Protein AF-A0A1A8P576-F1 (afdb_monomer_lite)

Structure (mmCIF, N/CA/C/O backbone):
data_AF-A0A1A8P576-F1
#
_entry.id   AF-A0A1A8P576-F1
#
loop_
_atom_site.group_PDB
_atom_site.id
_atom_site.type_symbol
_atom_site.label_atom_id
_atom_site.label_alt_id
_atom_site.label_comp_id
_atom_site.label_asym_id
_atom_site.label_entity_id
_atom_site.label_seq_id
_atom_site.pdbx_PDB_ins_code
_atom_site.Cartn_x
_atom_site.Cartn_y
_atom_site.Cartn_z
_atom_site.occupancy
_atom_site.B_iso_or_equiv
_atom_site.auth_seq_id
_atom_site.auth_comp_id
_atom_site.auth_asym_id
_atom_site.auth_atom_id
_atom_site.pdbx_PDB_model_num
ATOM 1 N N . MET A 1 1 ? 32.932 -10.258 6.116 1.00 61.38 1 MET A N 1
ATOM 2 C CA . MET A 1 1 ? 32.428 -10.571 4.760 1.00 61.38 1 MET A CA 1
ATOM 3 C C . MET A 1 1 ? 33.224 -11.745 4.218 1.00 61.38 1 MET A C 1
ATOM 5 O O . MET A 1 1 ? 34.442 -11.717 4.336 1.00 61.38 1 MET A O 1
ATOM 9 N N . HIS A 1 2 ? 32.558 -12.792 3.724 1.00 67.00 2 HIS A N 1
ATOM 10 C CA . HIS A 1 2 ? 33.235 -14.005 3.256 1.00 67.00 2 HIS A CA 1
ATOM 11 C C . HIS A 1 2 ? 33.987 -13.726 1.934 1.00 67.00 2 HIS A C 1
ATOM 13 O O . HIS A 1 2 ? 33.388 -13.121 1.044 1.00 67.00 2 HIS A O 1
ATOM 19 N N . PRO A 1 3 ? 35.251 -14.163 1.760 1.00 72.06 3 PRO A N 1
ATOM 20 C CA . PRO A 1 3 ? 36.073 -13.833 0.583 1.00 72.06 3 PRO A CA 1
ATOM 21 C C . PRO A 1 3 ? 35.504 -14.296 -0.768 1.00 72.06 3 PRO A C 1
ATOM 23 O O . PRO A 1 3 ? 35.908 -13.792 -1.809 1.00 72.06 3 PRO A O 1
ATOM 26 N N . SER A 1 4 ? 34.574 -15.255 -0.762 1.00 75.06 4 SER A N 1
ATOM 27 C CA . SER A 1 4 ? 33.942 -15.811 -1.968 1.00 75.06 4 SER A CA 1
ATOM 28 C C . SER A 1 4 ? 32.557 -15.236 -2.286 1.00 75.06 4 SER A C 1
ATOM 30 O O . SER A 1 4 ? 31.890 -15.733 -3.193 1.00 75.06 4 SER A O 1
ATOM 32 N N . PHE A 1 5 ? 32.083 -14.226 -1.547 1.00 74.56 5 PHE A N 1
ATOM 33 C CA . PHE A 1 5 ? 30.793 -13.609 -1.844 1.00 74.56 5 PHE A CA 1
ATOM 34 C C . PHE A 1 5 ? 30.911 -12.727 -3.095 1.00 74.56 5 PHE A C 1
ATOM 36 O O . PHE A 1 5 ? 31.474 -11.633 -3.064 1.00 74.56 5 PHE A O 1
ATOM 43 N N . GLY A 1 6 ? 30.420 -13.225 -4.231 1.00 75.75 6 GLY A N 1
ATOM 44 C CA . GLY A 1 6 ? 30.481 -12.507 -5.501 1.00 75.75 6 GLY A CA 1
ATOM 45 C C . GLY A 1 6 ? 29.440 -11.392 -5.575 1.00 75.75 6 GLY A C 1
ATOM 46 O O . GLY A 1 6 ? 28.257 -11.672 -5.670 1.00 75.75 6 GLY A O 1
ATOM 47 N N . PHE A 1 7 ? 29.860 -10.129 -5.628 1.00 82.19 7 PHE A N 1
ATOM 48 C CA . PHE A 1 7 ? 28.953 -8.968 -5.701 1.00 82.19 7 PHE A CA 1
ATOM 49 C C . PHE A 1 7 ? 28.285 -8.741 -7.066 1.00 82.19 7 PHE A C 1
ATOM 51 O O . PHE A 1 7 ? 27.434 -7.866 -7.202 1.00 82.19 7 PHE A O 1
ATOM 58 N N . ARG A 1 8 ? 28.665 -9.498 -8.104 1.00 81.62 8 ARG A N 1
ATOM 59 C CA . ARG A 1 8 ? 28.162 -9.278 -9.471 1.00 81.62 8 ARG A CA 1
ATOM 60 C C . ARG A 1 8 ? 26.647 -9.430 -9.593 1.00 81.62 8 ARG A C 1
ATOM 62 O O . ARG A 1 8 ? 26.045 -8.664 -10.336 1.00 81.62 8 ARG A O 1
ATOM 69 N N . TRP A 1 9 ? 26.057 -10.405 -8.906 1.00 80.25 9 TRP A N 1
ATOM 70 C CA . TRP A 1 9 ? 24.607 -10.602 -8.937 1.00 80.25 9 TRP A CA 1
ATOM 71 C C . TRP A 1 9 ? 23.893 -9.481 -8.174 1.00 80.25 9 TRP A C 1
ATOM 73 O O . TRP A 1 9 ? 23.000 -8.864 -8.735 1.00 80.25 9 TRP A O 1
ATOM 83 N N . VAL A 1 10 ? 24.403 -9.095 -6.997 1.00 82.19 10 VAL A N 1
ATOM 84 C CA . VAL A 1 10 ? 23.874 -7.969 -6.204 1.00 82.19 10 VAL A CA 1
ATOM 85 C C . VAL A 1 10 ? 23.837 -6.678 -7.019 1.00 82.19 10 VAL A C 1
ATOM 87 O O . VAL A 1 10 ? 22.827 -5.991 -7.045 1.00 82.19 10 VAL A O 1
ATOM 90 N N . LEU A 1 11 ? 24.924 -6.349 -7.725 1.00 82.50 11 LEU A N 1
ATOM 91 C CA . LEU A 1 11 ? 24.983 -5.145 -8.561 1.00 82.50 11 LEU A CA 1
ATOM 92 C C . LEU A 1 11 ? 24.004 -5.191 -9.739 1.00 82.50 11 LEU A C 1
ATOM 94 O O . LEU A 1 11 ? 23.505 -4.148 -10.161 1.00 82.50 11 LEU A 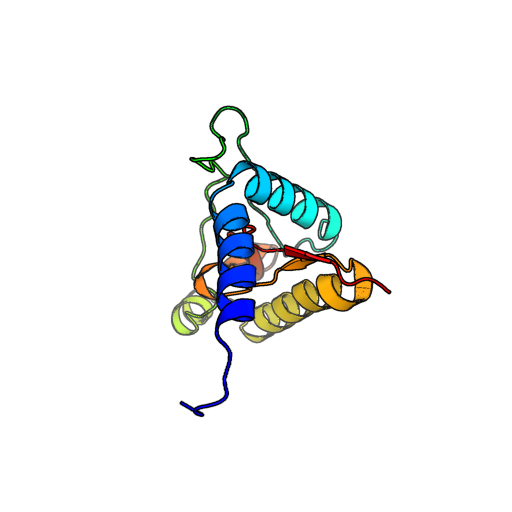O 1
ATOM 98 N N . LYS A 1 12 ? 23.765 -6.381 -10.299 1.00 82.31 12 LYS A N 1
ATOM 99 C CA . LYS A 1 12 ? 22.824 -6.563 -11.404 1.00 82.31 12 LYS A CA 1
ATOM 100 C C . LYS A 1 12 ? 21.387 -6.361 -10.924 1.00 82.31 12 LYS A C 1
ATOM 102 O O . LYS A 1 12 ? 20.659 -5.615 -11.574 1.00 82.31 12 LYS A O 1
ATOM 107 N N . ASP A 1 13 ? 21.031 -6.965 -9.796 1.00 80.31 13 ASP A N 1
ATOM 108 C CA . ASP A 1 13 ? 19.693 -6.860 -9.210 1.00 80.31 13 ASP A CA 1
ATOM 109 C C . ASP A 1 13 ? 19.422 -5.424 -8.760 1.00 80.31 13 ASP A C 1
ATOM 111 O O . ASP A 1 13 ? 18.452 -4.814 -9.194 1.00 80.31 13 ASP A O 1
ATOM 115 N N . LEU A 1 14 ? 20.366 -4.817 -8.035 1.00 82.25 14 LEU A N 1
ATOM 116 C CA . LEU A 1 14 ? 20.253 -3.445 -7.537 1.00 82.25 14 LEU A CA 1
ATOM 117 C C . LEU A 1 14 ? 20.088 -2.425 -8.673 1.00 82.25 14 LEU A C 1
ATOM 119 O O . LEU A 1 14 ? 19.327 -1.472 -8.544 1.00 82.25 14 LEU A O 1
ATOM 123 N N . LYS A 1 15 ? 20.743 -2.637 -9.823 1.00 83.56 15 LYS A N 1
ATOM 124 C CA . LYS A 1 15 ? 20.535 -1.795 -11.012 1.00 83.56 15 LYS A CA 1
ATOM 125 C C . LYS A 1 15 ? 19.113 -1.923 -11.575 1.00 83.56 15 LYS A C 1
ATOM 127 O O . LYS A 1 15 ? 18.580 -0.928 -12.059 1.00 83.56 15 LYS A O 1
ATOM 132 N N . GLY A 1 16 ? 18.537 -3.125 -11.559 1.00 80.00 16 GLY A N 1
ATOM 133 C CA . GLY A 1 16 ? 17.164 -3.373 -12.004 1.00 80.00 16 GLY A CA 1
ATOM 134 C C . GLY A 1 16 ? 16.145 -2.712 -11.081 1.00 80.00 16 GLY A C 1
ATOM 135 O O . GLY A 1 16 ? 15.337 -1.914 -11.549 1.00 80.00 16 GLY A O 1
ATOM 136 N N . THR A 1 17 ? 16.263 -2.966 -9.777 1.00 79.94 17 THR A N 1
ATOM 137 C CA . THR A 1 17 ? 15.401 -2.396 -8.731 1.00 79.94 17 THR A CA 1
ATOM 138 C C . THR A 1 17 ? 15.437 -0.868 -8.745 1.00 79.94 17 THR A C 1
ATOM 140 O O . THR A 1 17 ? 14.393 -0.234 -8.841 1.00 79.94 17 THR A O 1
ATOM 143 N N . LEU A 1 18 ? 16.629 -0.257 -8.785 1.00 81.44 18 LEU A N 1
ATOM 144 C CA . LEU A 1 18 ? 16.756 1.205 -8.859 1.00 81.44 18 LEU A CA 1
ATOM 145 C C . LEU A 1 18 ? 16.106 1.795 -10.114 1.00 81.44 18 LEU A C 1
ATOM 147 O O . LEU A 1 18 ? 15.571 2.897 -10.071 1.00 81.44 18 LEU A O 1
ATOM 151 N N . ALA A 1 19 ? 16.180 1.105 -11.254 1.00 81.50 19 ALA A N 1
ATOM 152 C CA . ALA A 1 19 ? 15.550 1.598 -12.474 1.00 81.50 19 ALA A CA 1
ATOM 153 C C . ALA A 1 19 ? 14.016 1.587 -12.370 1.00 81.50 19 ALA A C 1
ATOM 155 O O . ALA A 1 19 ? 13.381 2.470 -12.940 1.00 81.50 19 ALA A O 1
ATOM 156 N N . GLN A 1 20 ? 13.443 0.618 -11.648 1.00 79.94 20 GLN A N 1
ATOM 157 C CA . GLN A 1 20 ? 12.006 0.554 -11.373 1.00 79.94 20 GLN A CA 1
ATOM 158 C C . GLN A 1 20 ? 11.573 1.618 -10.359 1.00 79.94 20 GLN A C 1
ATOM 160 O O . GLN A 1 20 ? 10.591 2.309 -10.611 1.00 79.94 20 GLN A O 1
ATOM 165 N N . GLU A 1 21 ? 12.331 1.819 -9.277 1.00 79.31 21 GLU A N 1
ATOM 166 C CA . GLU A 1 21 ? 12.045 2.859 -8.273 1.00 79.31 21 GLU A CA 1
ATOM 167 C C . GLU A 1 21 ? 12.133 4.288 -8.833 1.00 79.31 21 GLU A C 1
ATOM 169 O O . GLU A 1 21 ? 11.473 5.197 -8.341 1.00 79.31 21 GLU A O 1
ATOM 174 N N . LEU A 1 22 ? 12.946 4.510 -9.871 1.00 86.19 22 LEU A N 1
ATOM 175 C CA . LEU A 1 22 ? 13.088 5.816 -10.525 1.00 86.19 22 LEU A CA 1
ATOM 176 C C . LEU A 1 22 ? 12.048 6.072 -11.628 1.00 86.19 22 LEU A C 1
ATOM 178 O O . LEU A 1 22 ? 12.113 7.122 -12.273 1.00 86.19 22 LEU A O 1
ATOM 182 N N . ASP A 1 23 ? 11.135 5.132 -11.884 1.00 93.69 23 ASP A N 1
ATOM 183 C CA . ASP A 1 23 ? 10.041 5.290 -12.840 1.00 93.69 23 ASP A CA 1
ATOM 184 C C . ASP A 1 23 ? 8.699 5.401 -12.103 1.00 93.69 23 ASP A C 1
ATOM 186 O O . ASP A 1 23 ? 7.975 4.426 -11.908 1.00 93.69 23 ASP A O 1
ATOM 190 N N . PHE A 1 24 ? 8.330 6.622 -11.716 1.00 96.19 24 PHE A N 1
ATOM 191 C CA . PHE A 1 24 ? 7.083 6.861 -10.984 1.00 96.19 24 PHE A CA 1
ATOM 192 C C . PHE A 1 24 ? 5.804 6.633 -11.805 1.00 96.19 24 PHE A C 1
ATOM 194 O O . PHE A 1 24 ? 4.724 6.500 -11.230 1.00 96.19 24 PHE A O 1
ATOM 201 N N . GLU A 1 25 ? 5.888 6.523 -13.135 1.00 96.44 25 GLU A N 1
ATOM 202 C CA . GLU A 1 25 ? 4.747 6.053 -13.934 1.00 96.44 25 GLU A CA 1
ATOM 203 C C . GLU A 1 25 ? 4.512 4.554 -13.725 1.00 96.44 25 GLU A C 1
ATOM 205 O O . GLU A 1 25 ? 3.368 4.100 -13.776 1.00 96.44 25 GLU A O 1
ATOM 210 N N . ASN A 1 26 ? 5.577 3.781 -13.485 1.00 95.12 26 ASN A N 1
ATOM 211 C CA . ASN A 1 26 ? 5.470 2.371 -13.124 1.00 95.12 26 ASN A CA 1
ATOM 212 C C . ASN A 1 26 ? 4.841 2.215 -11.735 1.00 95.12 26 ASN A C 1
ATOM 214 O O . ASN A 1 26 ? 3.881 1.464 -11.587 1.00 95.12 26 ASN A O 1
ATOM 218 N N . GLU A 1 27 ? 5.313 2.985 -10.752 1.00 95.62 27 GLU A N 1
ATOM 219 C CA . GLU A 1 27 ? 4.719 3.016 -9.410 1.00 95.62 27 GLU A CA 1
ATOM 220 C C . GLU A 1 27 ? 3.226 3.384 -9.443 1.00 95.62 27 GLU A C 1
ATOM 222 O O . GLU A 1 27 ? 2.402 2.703 -8.835 1.00 95.62 27 GLU A O 1
ATOM 227 N N . ALA A 1 28 ? 2.848 4.402 -10.220 1.00 97.25 28 ALA A N 1
ATOM 228 C CA . ALA A 1 28 ? 1.450 4.780 -10.408 1.00 97.25 28 ALA A CA 1
ATOM 229 C 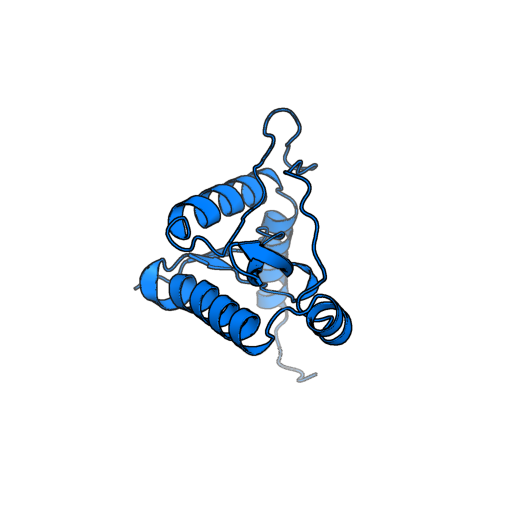C . ALA A 1 28 ? 0.585 3.654 -11.007 1.00 97.25 28 ALA A C 1
ATOM 231 O O . ALA A 1 28 ? -0.550 3.445 -10.586 1.00 97.25 28 ALA A O 1
ATOM 232 N N . ARG A 1 29 ? 1.102 2.896 -11.983 1.00 97.25 29 ARG A N 1
ATOM 233 C CA . ARG A 1 29 ? 0.375 1.739 -12.542 1.00 97.25 29 ARG A CA 1
ATOM 234 C C . ARG A 1 29 ? 0.252 0.608 -11.526 1.00 97.25 29 ARG A C 1
ATOM 236 O O . ARG A 1 29 ? -0.788 -0.047 -11.467 1.00 97.25 29 ARG A O 1
ATOM 243 N N . ASN A 1 30 ? 1.297 0.378 -10.733 1.00 96.31 30 ASN A N 1
ATOM 244 C CA . ASN A 1 30 ? 1.279 -0.620 -9.669 1.00 96.31 30 ASN A CA 1
ATOM 245 C C . ASN A 1 30 ? 0.245 -0.272 -8.595 1.00 96.31 30 ASN A C 1
ATOM 247 O O . ASN A 1 30 ? -0.463 -1.167 -8.130 1.00 96.31 30 ASN A O 1
ATOM 251 N N . SER A 1 31 ? 0.124 1.007 -8.224 1.00 96.56 31 SER A N 1
ATOM 252 C CA . SER A 1 31 ? -0.860 1.452 -7.237 1.00 96.56 31 SER A CA 1
ATOM 253 C C . SER A 1 31 ? -2.289 1.251 -7.736 1.00 96.56 31 SER A C 1
ATOM 255 O O . SER A 1 31 ? -3.084 0.615 -7.047 1.00 96.56 31 SER A O 1
ATOM 257 N N . GLU A 1 32 ? -2.606 1.668 -8.964 1.00 97.69 32 GLU A N 1
ATOM 258 C CA . GLU A 1 32 ? -3.933 1.455 -9.554 1.00 97.69 32 GLU A CA 1
ATOM 259 C C . GLU A 1 32 ? -4.281 -0.032 -9.685 1.00 97.69 32 GLU A C 1
ATOM 261 O O . GLU A 1 32 ? -5.403 -0.442 -9.382 1.00 97.69 32 GLU A O 1
ATOM 266 N N . ARG A 1 33 ? -3.311 -0.867 -10.074 1.00 96.81 33 ARG A N 1
ATOM 267 C CA . ARG A 1 33 ? -3.506 -2.317 -10.135 1.00 96.81 33 ARG A CA 1
ATOM 268 C C . ARG A 1 33 ? -3.768 -2.915 -8.753 1.00 96.81 33 ARG A C 1
ATOM 270 O O . ARG A 1 33 ? -4.708 -3.689 -8.601 1.00 96.81 33 ARG A O 1
ATOM 277 N N . CYS A 1 34 ? -2.962 -2.555 -7.755 1.00 96.38 34 CYS A N 1
ATOM 278 C CA . CYS A 1 34 ? -3.141 -3.010 -6.377 1.00 96.38 34 CYS A CA 1
ATOM 279 C C . CYS A 1 34 ? -4.519 -2.600 -5.833 1.00 96.38 34 CYS A C 1
ATOM 281 O O . CYS A 1 34 ? -5.216 -3.416 -5.228 1.00 96.38 34 CYS A O 1
ATOM 283 N N . ALA A 1 35 ? -4.948 -1.366 -6.118 1.00 96.81 35 ALA A N 1
ATOM 284 C CA . ALA A 1 35 ? -6.272 -0.869 -5.765 1.00 96.81 35 ALA A CA 1
ATOM 285 C C . ALA A 1 35 ? -7.393 -1.729 -6.371 1.00 96.81 35 ALA A C 1
ATOM 287 O O . ALA A 1 35 ? -8.352 -2.064 -5.679 1.00 96.81 35 ALA A O 1
ATOM 288 N N . GLU A 1 36 ? -7.265 -2.106 -7.646 1.00 97.00 36 GLU A N 1
ATOM 289 C CA . GLU A 1 36 ? -8.258 -2.919 -8.352 1.00 97.00 36 GLU A CA 1
ATOM 290 C C . GLU A 1 36 ? -8.300 -4.367 -7.841 1.00 97.00 36 GLU A C 1
ATOM 292 O O . GLU A 1 36 ? -9.383 -4.901 -7.592 1.00 97.00 36 GLU A O 1
ATOM 297 N N . GLU A 1 37 ? -7.144 -5.001 -7.635 1.00 95.69 37 GLU A N 1
ATOM 298 C CA . GLU A 1 37 ? -7.068 -6.380 -7.133 1.00 95.69 37 GLU A CA 1
ATOM 299 C C . GLU A 1 37 ? -7.607 -6.497 -5.697 1.00 95.69 37 GLU A C 1
ATOM 301 O O . GLU A 1 37 ? -8.330 -7.440 -5.363 1.00 95.69 37 GLU A O 1
ATOM 306 N N . LEU A 1 38 ? -7.335 -5.496 -4.855 1.00 96.31 38 LEU A N 1
ATOM 307 C CA . LEU A 1 38 ? -7.729 -5.485 -3.446 1.00 96.31 38 LEU A CA 1
ATOM 308 C C . LEU A 1 38 ? -9.025 -4.709 -3.170 1.00 96.31 38 LEU A C 1
ATOM 310 O O . LEU A 1 38 ? -9.398 -4.533 -2.009 1.00 96.31 38 LEU A O 1
ATOM 314 N N . LYS A 1 39 ? -9.770 -4.293 -4.204 1.00 96.38 39 LYS A N 1
ATOM 315 C CA . LYS A 1 39 ? -11.000 -3.480 -4.073 1.00 96.38 39 LYS A CA 1
ATOM 316 C C . LYS A 1 39 ? -12.085 -4.091 -3.180 1.00 96.38 39 LYS A C 1
ATOM 318 O O . LYS A 1 39 ? -12.968 -3.393 -2.684 1.00 96.38 39 LYS A O 1
ATOM 323 N N . HIS A 1 40 ? -12.051 -5.411 -3.005 1.00 96.31 40 HIS A N 1
ATOM 324 C CA . HIS A 1 40 ? -12.986 -6.154 -2.166 1.00 96.31 40 HIS A CA 1
ATOM 325 C C . HIS A 1 40 ? -12.689 -5.987 -0.661 1.00 96.31 40 HIS A C 1
ATOM 327 O O . HIS A 1 40 ? -13.560 -6.227 0.178 1.00 96.31 40 HIS A O 1
ATOM 333 N N . PHE A 1 41 ? -11.496 -5.513 -0.292 1.00 96.69 41 PHE A N 1
ATOM 334 C CA . PHE A 1 41 ? -11.170 -5.103 1.069 1.00 96.69 41 PHE A CA 1
ATOM 335 C C . PHE A 1 41 ? -11.571 -3.650 1.320 1.00 96.69 41 PHE A C 1
ATOM 337 O O . PHE A 1 41 ? -10.769 -2.731 1.231 1.00 96.69 41 PHE A O 1
ATOM 344 N N . HIS A 1 42 ? -12.810 -3.443 1.771 1.00 94.75 42 HIS A N 1
ATOM 345 C CA . HIS A 1 42 ? -13.336 -2.114 2.131 1.00 94.75 42 HIS A CA 1
ATOM 346 C C . HIS A 1 42 ? -12.582 -1.388 3.263 1.00 94.75 42 HIS A C 1
ATOM 348 O O . HIS A 1 42 ? -12.897 -0.245 3.568 1.00 94.75 42 HIS A O 1
ATOM 354 N N . PHE A 1 43 ? -11.649 -2.061 3.941 1.00 95.81 43 PHE A N 1
ATOM 355 C CA . PHE A 1 43 ? -10.796 -1.464 4.971 1.00 95.81 43 PHE A CA 1
ATOM 356 C C . PHE A 1 43 ? -9.444 -0.985 4.425 1.00 95.81 43 PHE A C 1
ATOM 358 O O . PHE A 1 43 ? -8.625 -0.519 5.215 1.00 95.81 43 PHE A O 1
ATOM 365 N N . LEU A 1 44 ? -9.179 -1.170 3.131 1.00 96.56 44 LEU A N 1
ATOM 366 C CA . LEU A 1 44 ? -7.927 -0.830 2.475 1.00 96.56 44 LEU A CA 1
ATOM 367 C C . LEU A 1 44 ? -8.159 0.312 1.488 1.00 96.56 44 LEU A C 1
ATOM 369 O O . LEU A 1 44 ? -9.101 0.286 0.698 1.00 96.56 44 LEU A O 1
ATOM 373 N N . VAL A 1 45 ? -7.275 1.297 1.525 1.00 96.69 45 VAL A N 1
ATOM 374 C CA . VAL A 1 45 ? -7.265 2.435 0.615 1.00 96.69 45 VAL A CA 1
ATOM 375 C C . VAL A 1 45 ? -5.906 2.491 -0.065 1.00 96.69 45 VAL A C 1
ATOM 377 O O . VAL A 1 45 ? -4.866 2.436 0.590 1.00 96.69 45 VAL A O 1
ATOM 380 N N . VAL A 1 46 ? -5.926 2.633 -1.383 1.00 97.31 46 VAL A N 1
ATOM 381 C CA . VAL A 1 46 ? -4.759 3.010 -2.179 1.00 97.31 46 VAL A CA 1
ATOM 382 C C . VAL A 1 46 ? -5.057 4.400 -2.750 1.00 97.31 46 VAL A C 1
ATOM 384 O O . VAL A 1 46 ? -6.112 4.564 -3.370 1.00 97.31 46 VAL A O 1
ATOM 387 N N . PRO A 1 47 ? -4.208 5.415 -2.504 1.00 97.50 47 PRO A N 1
ATOM 388 C CA . PRO A 1 47 ? -4.435 6.773 -2.977 1.00 97.50 47 PRO A CA 1
ATOM 389 C C . PRO A 1 47 ? -4.648 6.840 -4.488 1.00 97.50 47 PRO A C 1
ATOM 391 O O . PRO A 1 47 ? -3.876 6.276 -5.265 1.00 97.50 47 PRO A O 1
ATOM 394 N N . LYS A 1 48 ? -5.666 7.589 -4.918 1.00 98.00 48 LYS A N 1
ATOM 395 C CA . LYS A 1 48 ? -5.909 7.817 -6.344 1.00 98.00 48 LYS A CA 1
ATOM 396 C C . LYS A 1 48 ? -4.736 8.568 -6.981 1.00 98.00 48 LYS A C 1
ATOM 398 O O . LYS A 1 48 ? -4.340 9.618 -6.480 1.00 98.00 48 LYS A O 1
ATOM 403 N N . VAL A 1 49 ? -4.247 8.090 -8.123 1.00 98.31 49 VAL A N 1
ATOM 404 C CA . VAL A 1 49 ? -3.227 8.784 -8.923 1.00 98.31 49 VAL A CA 1
ATOM 405 C C . VAL A 1 49 ? -3.849 9.931 -9.726 1.00 98.31 49 VAL A C 1
ATOM 407 O O . VAL A 1 49 ? -4.919 9.798 -10.326 1.00 98.31 49 VAL A O 1
ATOM 410 N N . PHE A 1 50 ? -3.153 11.066 -9.776 1.00 98.25 50 PHE A N 1
ATOM 411 C CA . PHE A 1 50 ? -3.464 12.181 -10.664 1.00 98.25 50 PHE A CA 1
ATOM 412 C C . PHE A 1 50 ? -2.489 12.193 -11.848 1.00 98.25 50 PHE A C 1
ATOM 414 O O . PHE A 1 50 ? -1.386 12.741 -11.774 1.00 98.25 50 PHE A O 1
ATOM 421 N N . TRP A 1 51 ? -2.895 11.553 -12.948 1.00 97.88 51 TRP A N 1
ATOM 422 C CA . TRP A 1 51 ? -2.049 11.343 -14.131 1.00 97.88 51 TRP A CA 1
ATOM 423 C C . TRP A 1 51 ? -1.631 12.630 -14.846 1.00 97.88 51 TRP A C 1
ATOM 425 O O . TRP A 1 51 ? -0.534 12.687 -15.389 1.00 97.88 51 TRP A O 1
ATOM 435 N N . GLU A 1 52 ? -2.450 13.684 -14.805 1.00 97.75 52 GLU A N 1
ATOM 436 C CA . GLU A 1 52 ? -2.121 14.980 -15.423 1.00 97.75 52 GLU A CA 1
ATOM 437 C C . GLU A 1 52 ? -0.913 15.668 -14.758 1.00 97.75 52 GLU A C 1
ATOM 439 O O . GLU A 1 52 ? -0.256 16.507 -15.373 1.00 97.75 52 GLU A O 1
ATOM 444 N N . GLN A 1 53 ? -0.606 15.300 -13.510 1.00 97.56 53 GLN A N 1
ATOM 445 C CA . GLN A 1 53 ? 0.515 15.802 -12.713 1.00 97.56 53 GLN A CA 1
ATOM 446 C C . GLN A 1 53 ? 1.544 14.705 -12.397 1.00 97.56 53 GLN A C 1
ATOM 448 O O . GLN A 1 53 ? 2.431 14.915 -11.567 1.00 97.56 53 GLN A O 1
ATOM 453 N N . THR A 1 54 ? 1.426 13.531 -13.023 1.00 97.75 54 THR A N 1
ATOM 454 C CA . THR A 1 54 ? 2.344 12.405 -12.827 1.00 97.75 54 THR A CA 1
ATOM 455 C C . THR A 1 54 ? 3.221 12.222 -14.060 1.00 97.75 54 THR A C 1
ATOM 457 O O . THR A 1 54 ? 2.783 12.359 -15.197 1.00 97.75 54 THR A O 1
ATOM 460 N N . SER A 1 55 ? 4.493 11.935 -13.827 1.00 96.75 55 SER A N 1
ATOM 461 C CA . SER A 1 55 ? 5.492 11.623 -14.845 1.00 96.75 55 SER A CA 1
ATOM 462 C C . SER A 1 55 ? 6.517 10.672 -14.245 1.00 96.75 55 SER A C 1
ATOM 464 O O . SER A 1 55 ? 6.543 10.478 -13.033 1.00 96.75 55 SER A O 1
ATOM 466 N N . LYS A 1 56 ? 7.460 10.177 -15.047 1.00 95.25 56 LYS A N 1
ATOM 467 C CA . LYS A 1 56 ? 8.562 9.335 -14.546 1.00 95.25 56 LYS A CA 1
ATOM 468 C C . LYS A 1 56 ? 9.320 9.887 -13.334 1.00 95.25 56 LYS A C 1
ATOM 470 O O . LYS A 1 56 ? 9.937 9.118 -12.618 1.00 95.25 56 LYS A O 1
ATOM 475 N N . ARG A 1 57 ? 9.326 11.210 -13.126 1.00 94.94 57 ARG A N 1
ATOM 476 C CA . ARG A 1 57 ? 10.098 11.879 -12.061 1.00 94.94 57 ARG A CA 1
ATOM 477 C C . ARG A 1 57 ? 9.252 12.506 -10.959 1.00 94.94 57 ARG A C 1
ATOM 479 O O . ARG A 1 57 ? 9.818 12.978 -9.978 1.00 94.94 57 ARG A O 1
ATOM 486 N N . VAL A 1 58 ? 7.930 12.547 -11.121 1.00 96.50 58 VAL A N 1
ATOM 487 C CA . VAL A 1 58 ? 7.008 13.069 -10.104 1.00 96.50 58 VAL A CA 1
ATOM 488 C C . VAL A 1 58 ? 5.772 12.179 -10.047 1.00 96.50 58 VAL A C 1
ATOM 490 O O . VAL A 1 58 ? 5.093 12.046 -11.059 1.00 96.50 58 VAL A O 1
ATOM 493 N N . LEU A 1 59 ? 5.459 11.627 -8.874 1.00 97.06 59 LEU A N 1
ATOM 494 C CA . LEU A 1 59 ? 4.187 10.962 -8.594 1.00 97.06 59 LEU A CA 1
ATOM 495 C C . LEU A 1 59 ? 3.260 11.921 -7.845 1.00 97.06 59 LEU A C 1
ATOM 497 O O . LEU A 1 59 ? 3.626 12.421 -6.782 1.00 97.06 59 LEU A O 1
ATOM 501 N N . THR A 1 60 ? 2.058 12.155 -8.373 1.00 97.94 60 THR A N 1
ATOM 502 C CA . THR A 1 60 ? 1.030 12.945 -7.684 1.00 97.94 60 THR A CA 1
ATOM 503 C C . THR A 1 60 ? -0.166 12.055 -7.368 1.00 97.94 60 THR A C 1
ATOM 505 O O . THR A 1 60 ? -0.782 11.498 -8.275 1.00 97.94 60 THR A O 1
ATOM 508 N N . ALA A 1 61 ? -0.520 11.941 -6.086 1.00 97.88 61 ALA A N 1
ATOM 509 C CA . ALA A 1 61 ? -1.612 11.092 -5.613 1.00 97.88 61 ALA A CA 1
ATOM 510 C C . ALA A 1 61 ? -2.481 11.781 -4.547 1.00 97.88 61 ALA A C 1
ATOM 512 O O . ALA A 1 61 ? -2.135 12.842 -4.021 1.00 97.88 61 ALA A O 1
ATOM 513 N N . GLU A 1 62 ? -3.637 11.188 -4.250 1.00 98.00 62 GLU A N 1
ATOM 514 C CA . GLU A 1 62 ? -4.573 11.654 -3.229 1.00 98.00 62 GLU A CA 1
ATOM 515 C C . GLU A 1 62 ? -3.907 11.781 -1.858 1.00 98.00 62 GLU A C 1
ATOM 517 O O . GLU A 1 62 ? -3.288 10.853 -1.334 1.00 98.00 62 GLU A O 1
ATOM 522 N N . PHE A 1 63 ? -4.084 12.944 -1.235 1.00 96.44 63 PHE A N 1
ATOM 523 C CA . PHE A 1 63 ? -3.592 13.154 0.113 1.00 96.44 63 PHE A CA 1
ATOM 524 C C . PHE A 1 63 ? -4.412 12.344 1.123 1.00 96.44 63 PHE A C 1
ATOM 526 O O . PHE A 1 63 ? -5.608 12.572 1.309 1.00 96.44 63 PHE A O 1
ATOM 533 N N . CYS A 1 64 ? -3.740 11.440 1.832 1.00 95.31 64 CYS A N 1
ATOM 534 C CA . CYS A 1 64 ? -4.346 10.607 2.860 1.00 95.31 64 CYS A CA 1
ATOM 535 C C . CYS A 1 64 ? -3.827 10.973 4.253 1.00 95.31 64 CYS A C 1
ATOM 537 O O . CYS A 1 64 ? -2.627 10.958 4.513 1.00 95.31 64 CYS A O 1
ATOM 539 N N . ASN A 1 65 ? -4.749 11.242 5.179 1.00 93.88 65 ASN A N 1
ATOM 540 C CA . ASN A 1 65 ? -4.427 11.393 6.599 1.00 93.88 65 ASN A CA 1
ATOM 541 C C . ASN A 1 65 ? -4.328 10.030 7.295 1.00 93.88 65 ASN A C 1
ATOM 543 O O . ASN A 1 65 ? -5.050 9.100 6.940 1.00 93.88 65 ASN A O 1
ATOM 547 N N . GLY A 1 66 ? -3.513 9.946 8.343 1.00 93.81 66 GLY A N 1
ATOM 548 C CA . GLY A 1 66 ? -3.404 8.779 9.218 1.00 93.81 66 GLY A CA 1
ATOM 549 C C . GLY A 1 66 ? -2.133 8.827 10.060 1.00 93.81 66 GLY A C 1
ATOM 550 O O . GLY A 1 66 ? -1.292 9.709 9.885 1.00 93.81 66 GLY A O 1
ATOM 551 N N . CYS A 1 67 ? -1.983 7.886 10.986 1.00 94.38 67 CYS A N 1
ATOM 552 C CA . CYS A 1 67 ? -0.726 7.664 11.695 1.00 94.38 67 CYS A CA 1
ATOM 553 C C . CYS A 1 67 ? 0.033 6.489 11.074 1.00 94.38 67 CYS A C 1
ATOM 555 O O . CYS A 1 67 ? -0.570 5.571 10.527 1.00 94.38 67 CYS A O 1
ATOM 557 N N . LYS A 1 68 ? 1.367 6.505 11.143 1.00 94.69 68 LYS A N 1
ATOM 558 C CA . LYS A 1 68 ? 2.180 5.379 10.659 1.00 94.69 68 LYS A CA 1
ATOM 559 C C . LYS A 1 68 ? 1.816 4.106 11.422 1.00 94.69 68 LYS A C 1
ATOM 561 O O . LYS A 1 68 ? 1.664 4.156 12.643 1.00 94.69 68 LYS A O 1
ATOM 566 N N . ILE A 1 69 ? 1.749 2.967 10.732 1.00 9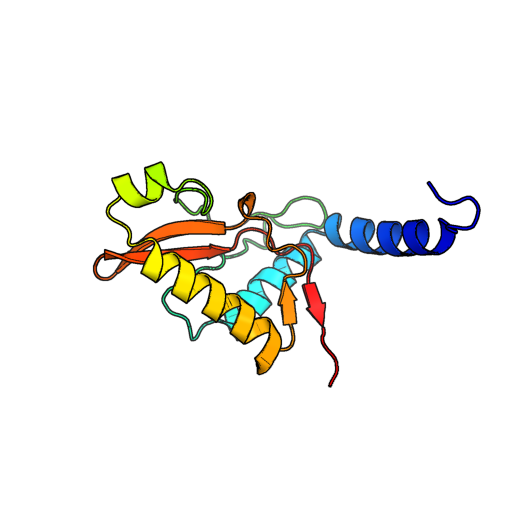3.62 69 ILE A N 1
ATOM 567 C CA . ILE A 1 69 ? 1.358 1.684 11.343 1.00 93.62 69 ILE A CA 1
ATOM 568 C C . ILE A 1 69 ? 2.279 1.249 12.495 1.00 93.62 69 ILE A C 1
ATOM 570 O O . ILE A 1 69 ? 1.855 0.534 13.399 1.00 93.62 69 ILE A O 1
ATOM 574 N N . ASN A 1 70 ? 3.532 1.713 12.500 1.00 93.31 70 ASN A N 1
ATOM 575 C CA . ASN A 1 70 ? 4.493 1.445 13.569 1.00 93.31 70 ASN A CA 1
ATOM 576 C C . ASN A 1 70 ? 4.342 2.361 14.800 1.00 93.31 70 ASN A C 1
ATOM 578 O O . ASN A 1 70 ? 4.986 2.113 15.819 1.00 93.31 70 ASN A O 1
ATOM 582 N N . ASN A 1 71 ? 3.493 3.393 14.753 1.00 94.44 71 ASN A N 1
ATOM 583 C CA . ASN A 1 71 ? 3.235 4.272 15.892 1.00 94.44 71 ASN A CA 1
ATOM 584 C C . ASN A 1 71 ? 2.091 3.726 16.762 1.00 94.44 71 ASN A C 1
ATOM 586 O O . ASN A 1 71 ? 0.960 4.213 16.750 1.00 94.44 71 ASN A O 1
ATOM 590 N N . VAL A 1 72 ? 2.411 2.695 17.542 1.00 94.25 72 VAL A N 1
ATOM 591 C CA . VAL A 1 72 ? 1.461 1.984 18.411 1.00 94.25 72 VAL A CA 1
ATOM 592 C C . VAL A 1 72 ? 0.768 2.913 19.414 1.00 94.25 72 VAL A C 1
ATOM 594 O O . VAL A 1 72 ? -0.413 2.728 19.714 1.00 94.25 72 VAL A O 1
ATOM 597 N N . GLU A 1 73 ? 1.481 3.907 19.945 1.00 95.12 73 GLU A N 1
ATOM 598 C CA . GLU A 1 73 ? 0.939 4.848 20.930 1.00 95.12 73 GLU A CA 1
ATOM 599 C C . GLU A 1 73 ? -0.140 5.747 20.323 1.00 95.12 73 GLU A C 1
ATOM 601 O O . GLU A 1 73 ? -1.208 5.915 20.913 1.00 95.12 73 GLU A O 1
ATOM 606 N N . GLU A 1 74 ? 0.104 6.271 19.121 1.00 93.94 74 GLU A N 1
ATOM 607 C CA . GLU A 1 74 ? -0.861 7.092 18.393 1.00 93.94 74 GLU A CA 1
ATOM 608 C C . GLU A 1 74 ? -2.099 6.278 17.992 1.00 93.94 74 GLU A C 1
ATOM 610 O O . GLU A 1 74 ? -3.222 6.733 18.200 1.00 93.94 74 GLU A O 1
ATOM 615 N N . ILE A 1 75 ? -1.920 5.042 17.509 1.00 93.81 75 ILE A N 1
ATOM 616 C CA . ILE A 1 75 ? -3.037 4.145 17.162 1.00 93.81 75 ILE A CA 1
ATOM 617 C C . ILE A 1 75 ? -3.935 3.905 18.387 1.00 93.81 75 ILE A C 1
ATOM 619 O O . ILE A 1 75 ? -5.159 4.043 18.304 1.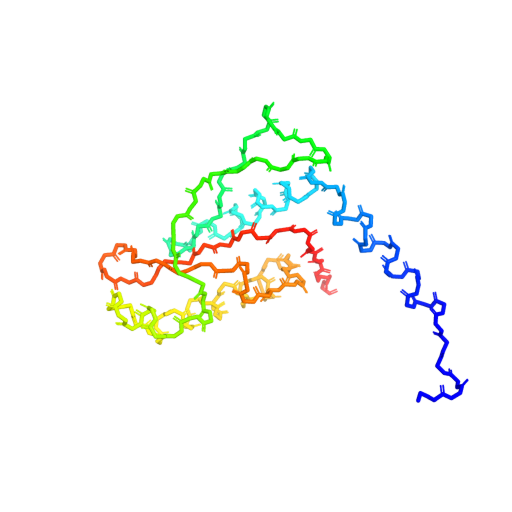00 93.81 75 ILE A O 1
ATOM 623 N N . LYS A 1 76 ? -3.335 3.614 19.552 1.00 93.31 76 LYS A N 1
ATOM 624 C CA . LYS A 1 76 ? -4.076 3.459 20.815 1.00 93.31 76 LYS A CA 1
ATOM 625 C C . LYS A 1 76 ? -4.780 4.753 21.226 1.00 93.31 76 LYS A C 1
ATOM 627 O O . LYS A 1 76 ? -5.937 4.700 21.637 1.00 93.31 76 LYS A O 1
ATOM 632 N N . ARG A 1 77 ? -4.113 5.906 21.103 1.00 93.81 77 ARG A N 1
ATOM 633 C CA . ARG A 1 77 ? -4.691 7.224 21.422 1.00 93.81 77 ARG A CA 1
ATOM 634 C C . ARG A 1 77 ? -5.895 7.572 20.549 1.00 93.81 77 ARG A C 1
ATOM 636 O O . ARG A 1 77 ? -6.832 8.184 21.048 1.00 93.81 77 ARG A O 1
ATOM 643 N N . GLN A 1 78 ? -5.896 7.154 19.287 1.00 91.06 78 GLN A N 1
ATOM 644 C CA . GLN A 1 78 ? -7.035 7.309 18.376 1.00 91.06 78 GLN A CA 1
ATOM 645 C C . GLN A 1 78 ? -8.167 6.298 18.647 1.00 91.06 78 GLN A C 1
ATOM 647 O O . GLN A 1 78 ? -9.202 6.325 17.981 1.00 91.06 78 GLN A O 1
ATOM 652 N N . GLY A 1 79 ? -7.999 5.400 19.626 1.00 92.50 79 GLY A N 1
ATOM 653 C CA . GLY A 1 79 ? -8.982 4.372 19.968 1.00 92.50 79 GLY A CA 1
ATOM 654 C C . GLY A 1 79 ? -9.105 3.271 18.914 1.00 92.50 79 GLY A C 1
ATOM 655 O O . GLY A 1 79 ? -10.125 2.583 18.868 1.00 92.50 79 GLY A O 1
ATOM 656 N N . ILE A 1 80 ? -8.096 3.111 18.054 1.00 95.06 80 ILE A N 1
ATOM 657 C CA . ILE A 1 80 ? -8.066 2.089 17.008 1.00 95.06 80 ILE A CA 1
ATOM 658 C C . ILE A 1 80 ? -7.535 0.783 17.612 1.00 95.06 80 ILE A C 1
ATOM 660 O O . ILE A 1 80 ? -6.553 0.760 18.357 1.00 95.06 80 ILE A O 1
ATOM 664 N N . SER A 1 81 ? -8.195 -0.331 17.298 1.00 94.56 81 SER A N 1
ATOM 665 C CA . SER A 1 81 ? -7.787 -1.651 17.783 1.00 94.56 81 SER A CA 1
ATOM 666 C C . SER A 1 81 ? -6.530 -2.132 17.062 1.00 94.56 81 SER A C 1
ATOM 668 O O . SER A 1 81 ? -6.569 -2.414 15.869 1.00 94.56 81 SER A O 1
ATOM 670 N N . LEU A 1 82 ? -5.437 -2.319 17.808 1.00 94.50 82 LEU A N 1
ATOM 671 C CA . LEU A 1 82 ? -4.197 -2.899 17.275 1.00 94.50 82 LEU A CA 1
ATOM 672 C C . LEU A 1 82 ? -4.407 -4.287 16.675 1.00 94.50 82 LEU A C 1
ATOM 674 O O . LEU A 1 82 ? -3.784 -4.622 15.674 1.00 94.50 82 LEU A O 1
ATOM 678 N N . LYS A 1 83 ? -5.296 -5.082 17.281 1.00 95.38 83 LYS A N 1
ATOM 679 C CA . LYS A 1 83 ? -5.638 -6.408 16.771 1.00 95.38 83 LYS A CA 1
ATOM 680 C C . LYS A 1 83 ? -6.308 -6.304 15.400 1.00 95.38 83 LYS A C 1
ATOM 682 O O . LYS A 1 83 ? -5.908 -7.003 14.484 1.00 95.38 83 LYS A O 1
ATOM 687 N N . ASP A 1 84 ? -7.282 -5.405 15.256 1.00 95.75 84 ASP A N 1
ATOM 688 C CA . ASP A 1 84 ? -7.984 -5.196 13.983 1.00 95.75 84 ASP A CA 1
ATOM 689 C C . ASP A 1 84 ? -7.028 -4.680 12.896 1.00 95.75 84 ASP A C 1
ATOM 691 O O . ASP A 1 84 ? -7.056 -5.172 11.772 1.00 95.75 84 ASP A O 1
ATOM 695 N N . THR A 1 85 ? -6.133 -3.747 13.239 1.00 95.56 85 THR A N 1
ATOM 696 C CA . THR A 1 85 ? -5.073 -3.271 12.337 1.00 95.56 85 THR A CA 1
ATOM 697 C C . THR A 1 85 ? -4.169 -4.414 11.871 1.00 95.56 85 THR A C 1
ATOM 699 O O . THR A 1 85 ? -3.931 -4.552 10.674 1.00 95.56 85 THR A O 1
ATOM 702 N N . ALA A 1 86 ? -3.684 -5.248 12.797 1.00 94.75 86 ALA A N 1
ATOM 703 C CA . ALA A 1 86 ? -2.802 -6.368 12.479 1.00 94.75 86 ALA A CA 1
ATOM 704 C C . ALA A 1 86 ? -3.507 -7.435 11.627 1.00 94.75 86 ALA A C 1
ATOM 706 O O . ALA A 1 86 ? -2.958 -7.865 10.614 1.00 94.75 86 ALA A O 1
ATOM 707 N N . ASP A 1 87 ? -4.737 -7.810 11.990 1.00 96.69 87 ASP A N 1
ATOM 708 C CA . ASP A 1 87 ? -5.540 -8.789 11.248 1.00 96.69 87 ASP A CA 1
ATOM 709 C C . ASP A 1 87 ? -5.759 -8.333 9.796 1.00 96.69 87 ASP A C 1
ATOM 711 O O . ASP A 1 87 ? -5.680 -9.136 8.866 1.00 96.69 87 ASP A O 1
ATOM 715 N N . LYS A 1 88 ? -6.006 -7.037 9.585 1.00 96.50 88 LYS A N 1
ATOM 716 C CA . LYS A 1 88 ? -6.177 -6.445 8.252 1.00 96.50 88 LYS A CA 1
ATOM 717 C C . LYS A 1 88 ? -4.888 -6.406 7.454 1.00 96.50 88 LYS A C 1
ATOM 719 O O . LYS A 1 88 ? -4.913 -6.761 6.283 1.00 96.50 88 LYS A O 1
ATOM 724 N N . LEU A 1 89 ? -3.777 -6.039 8.088 1.00 94.94 89 LEU A N 1
ATOM 725 C CA . LEU A 1 89 ? -2.472 -6.011 7.433 1.00 94.94 89 LEU A CA 1
ATOM 726 C C . LEU A 1 89 ? -2.092 -7.406 6.928 1.00 94.94 89 LEU A C 1
ATOM 728 O O . LEU A 1 89 ? -1.701 -7.569 5.776 1.00 94.94 89 LEU A O 1
ATOM 732 N N . ILE A 1 90 ? -2.272 -8.421 7.779 1.00 94.88 90 ILE A N 1
ATOM 733 C CA . ILE A 1 90 ? -2.010 -9.818 7.427 1.00 94.88 90 ILE A CA 1
ATOM 734 C C . ILE A 1 90 ? -2.908 -10.253 6.270 1.00 94.88 90 ILE A C 1
ATOM 736 O O . ILE A 1 90 ? -2.414 -10.867 5.332 1.00 94.88 90 ILE A O 1
ATOM 740 N N . ARG A 1 91 ? -4.205 -9.920 6.301 1.00 96.44 91 ARG A N 1
ATOM 741 C CA . ARG A 1 91 ? -5.134 -10.238 5.204 1.00 96.44 91 ARG A CA 1
ATOM 742 C C . ARG A 1 91 ? -4.717 -9.594 3.885 1.00 96.44 91 ARG A C 1
ATOM 744 O O . ARG A 1 91 ? -4.714 -10.286 2.879 1.00 96.44 91 ARG A O 1
ATOM 751 N N . THR A 1 92 ? -4.329 -8.319 3.899 1.00 95.44 92 THR A N 1
ATOM 752 C CA . THR A 1 92 ? -3.851 -7.599 2.710 1.00 95.44 92 THR A CA 1
ATOM 753 C C . THR A 1 92 ? -2.676 -8.323 2.051 1.00 95.44 92 THR A C 1
ATOM 755 O O . THR A 1 92 ? -2.743 -8.633 0.866 1.00 95.44 92 THR A O 1
ATOM 758 N N . PHE A 1 93 ? -1.626 -8.655 2.809 1.00 93.25 93 PHE A N 1
ATOM 759 C CA . PHE A 1 93 ? -0.457 -9.335 2.238 1.00 93.25 93 PHE A CA 1
ATOM 760 C C . PHE A 1 93 ? -0.715 -10.809 1.916 1.00 93.25 93 PHE A C 1
ATOM 762 O O . PHE A 1 93 ? -0.193 -11.319 0.931 1.00 93.25 93 PHE A O 1
ATOM 769 N N . ALA A 1 94 ? -1.539 -11.501 2.706 1.00 94.56 94 ALA A N 1
ATOM 770 C CA . ALA A 1 94 ? -1.937 -12.871 2.403 1.00 94.56 94 ALA A CA 1
ATOM 771 C C . ALA A 1 94 ? -2.715 -12.954 1.081 1.00 94.56 94 ALA A C 1
ATOM 773 O O . ALA A 1 94 ? -2.503 -13.887 0.316 1.00 94.56 94 ALA A O 1
ATOM 774 N N . GLU A 1 95 ? -3.571 -11.977 0.783 1.00 95.44 95 GLU A N 1
ATOM 775 C CA . GLU A 1 95 ? -4.275 -11.903 -0.500 1.00 95.44 95 GLU A CA 1
ATOM 776 C C . GLU A 1 95 ? -3.290 -11.750 -1.664 1.00 95.44 95 GLU A C 1
ATOM 778 O O . GLU A 1 95 ? -3.351 -12.504 -2.633 1.00 95.44 95 GLU A O 1
ATOM 783 N N . GLN A 1 96 ? -2.317 -10.847 -1.528 1.00 93.94 96 GLN A N 1
ATOM 784 C CA . GLN A 1 96 ? -1.275 -10.653 -2.536 1.00 93.94 96 GLN A CA 1
ATOM 785 C C . GLN A 1 96 ? -0.436 -11.916 -2.773 1.00 93.94 96 GLN A C 1
ATOM 787 O O . GLN A 1 96 ? -0.137 -12.258 -3.914 1.00 93.94 96 GLN A O 1
ATOM 792 N N . ILE A 1 97 ? -0.070 -12.627 -1.703 1.00 92.25 97 ILE A N 1
ATOM 793 C CA . ILE A 1 97 ? 0.778 -13.824 -1.787 1.00 92.25 97 ILE A CA 1
ATOM 794 C C . ILE A 1 97 ? 0.007 -15.030 -2.329 1.00 92.25 97 ILE A C 1
ATOM 796 O O . ILE A 1 97 ? 0.515 -15.743 -3.188 1.00 92.25 97 ILE A O 1
ATOM 800 N N . PHE A 1 98 ? -1.187 -15.294 -1.796 1.00 93.19 98 PHE A N 1
ATOM 801 C CA . PHE A 1 98 ? -1.887 -16.564 -2.011 1.00 93.19 98 PHE A CA 1
ATOM 802 C C . PHE A 1 98 ? -3.000 -16.501 -3.058 1.00 93.19 98 PHE A C 1
ATOM 804 O O . PHE A 1 98 ? -3.446 -17.560 -3.494 1.00 93.19 98 PHE A O 1
ATOM 811 N N . HIS A 1 99 ? -3.462 -15.309 -3.448 1.00 91.81 99 HIS A N 1
ATOM 812 C CA . HIS A 1 99 ? -4.573 -15.161 -4.394 1.00 91.81 99 HIS A CA 1
ATOM 813 C C . HIS A 1 99 ? -4.188 -14.368 -5.640 1.00 91.81 99 HIS A C 1
ATOM 815 O O . HIS A 1 99 ? -4.413 -14.853 -6.746 1.00 91.81 99 HIS A O 1
ATOM 821 N N . THR A 1 100 ? -3.623 -13.165 -5.497 1.00 92.06 100 THR A N 1
ATOM 822 C CA . THR A 1 100 ? -3.352 -12.316 -6.672 1.00 92.06 100 THR A CA 1
ATOM 823 C C . THR A 1 100 ? -2.011 -12.623 -7.330 1.00 92.06 100 TH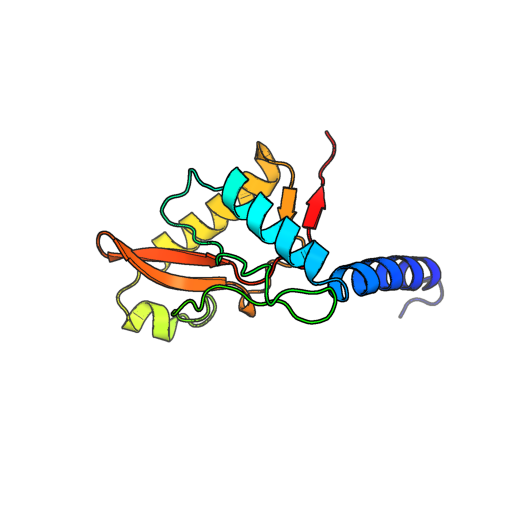R A C 1
ATOM 825 O O . THR A 1 100 ? -1.852 -12.417 -8.533 1.00 92.06 100 THR A O 1
ATOM 828 N N . GLY A 1 101 ? -1.036 -13.100 -6.550 1.00 92.31 101 GLY A N 1
ATOM 829 C CA . GLY A 1 101 ? 0.340 -13.312 -6.997 1.00 92.31 101 GLY A CA 1
ATOM 830 C C . GLY A 1 101 ? 1.095 -12.013 -7.299 1.00 92.31 101 GLY A C 1
ATOM 831 O O . GLY A 1 101 ? 2.242 -12.081 -7.732 1.00 92.31 101 GLY A O 1
ATOM 832 N N . PHE A 1 102 ? 0.482 -10.843 -7.080 1.00 94.38 102 PHE A N 1
ATOM 833 C CA . PHE A 1 102 ? 1.069 -9.519 -7.278 1.00 94.38 102 PHE A CA 1
ATOM 834 C C . PHE A 1 102 ? 1.456 -8.936 -5.919 1.00 94.38 102 PHE A C 1
ATOM 836 O O . PHE A 1 102 ? 0.640 -8.359 -5.195 1.00 94.38 102 PHE A O 1
ATOM 843 N N . ILE A 1 103 ? 2.716 -9.139 -5.550 1.00 91.69 103 ILE A N 1
ATOM 844 C CA . ILE A 1 103 ? 3.197 -8.923 -4.188 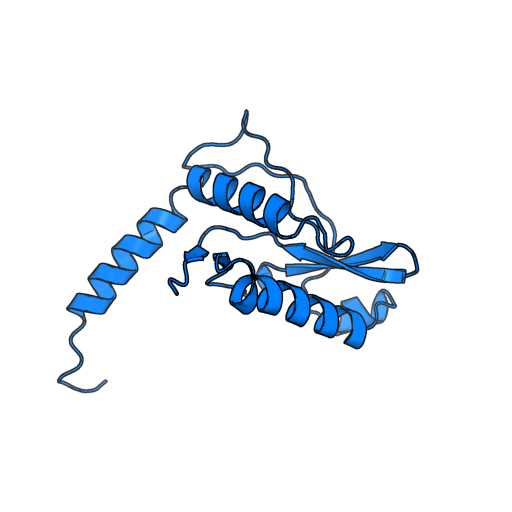1.00 91.69 103 ILE A CA 1
ATOM 845 C C . ILE A 1 103 ? 3.923 -7.602 -4.092 1.00 91.69 103 ILE A C 1
ATOM 847 O O . ILE A 1 103 ? 4.871 -7.361 -4.834 1.00 91.69 103 ILE A O 1
ATOM 851 N N . HIS A 1 104 ? 3.545 -6.795 -3.104 1.00 90.31 104 HIS A N 1
ATOM 852 C CA . HIS A 1 104 ? 4.357 -5.658 -2.708 1.00 90.31 104 HIS A CA 1
ATOM 853 C C . HIS A 1 104 ? 5.656 -6.155 -2.058 1.00 90.31 104 HIS A C 1
ATOM 855 O O . HIS A 1 104 ? 5.642 -6.747 -0.977 1.00 90.31 104 HIS A O 1
ATOM 861 N N . ALA A 1 105 ? 6.779 -5.928 -2.737 1.00 83.69 105 ALA A N 1
ATOM 862 C CA . ALA A 1 105 ? 8.075 -6.492 -2.368 1.00 83.69 105 ALA A CA 1
ATOM 863 C C . ALA A 1 105 ? 8.820 -5.695 -1.277 1.00 83.69 105 ALA A C 1
ATOM 865 O O . ALA A 1 105 ? 9.807 -6.193 -0.738 1.00 83.69 105 ALA A O 1
ATOM 866 N N . ASP A 1 106 ? 8.332 -4.504 -0.914 1.00 80.75 106 ASP A N 1
ATOM 867 C CA . ASP A 1 106 ? 8.876 -3.691 0.181 1.00 80.75 106 ASP A CA 1
ATOM 868 C C . ASP A 1 106 ? 7.774 -3.102 1.084 1.00 80.75 106 ASP A C 1
ATOM 870 O O . ASP A 1 106 ? 7.517 -1.896 1.073 1.00 80.75 106 ASP A O 1
ATOM 874 N N . PRO A 1 107 ? 7.090 -3.926 1.900 1.00 70.50 107 PRO A N 1
ATOM 875 C CA . PRO A 1 107 ? 6.034 -3.459 2.793 1.00 70.50 107 PRO A CA 1
ATOM 876 C C . PRO A 1 107 ? 6.604 -2.774 4.046 1.00 70.50 107 PRO A C 1
ATOM 878 O O . PRO A 1 107 ? 6.266 -3.117 5.186 1.00 70.50 107 PRO A O 1
ATOM 881 N N . HIS A 1 108 ? 7.503 -1.809 3.856 1.00 83.75 108 HIS A N 1
ATOM 882 C CA . HIS A 1 108 ? 8.114 -1.058 4.936 1.00 83.75 108 HIS A CA 1
ATOM 883 C C . HIS A 1 108 ? 7.024 -0.352 5.773 1.00 83.75 108 HIS A C 1
ATOM 885 O O . HIS A 1 108 ? 6.149 0.322 5.222 1.00 83.75 108 HIS A O 1
ATOM 891 N N . PRO A 1 109 ? 7.070 -0.409 7.121 1.00 82.06 109 PRO A N 1
ATOM 892 C CA . PRO A 1 109 ? 6.036 0.192 7.973 1.00 82.06 109 PRO A CA 1
ATOM 893 C C . PRO A 1 109 ? 5.847 1.706 7.778 1.00 82.06 109 PRO A C 1
ATOM 895 O O . PRO A 1 109 ? 4.838 2.271 8.189 1.00 82.06 109 PRO A O 1
ATOM 898 N N . GLY A 1 110 ? 6.826 2.392 7.186 1.00 83.19 110 GLY A N 1
ATOM 899 C CA . GLY A 1 110 ? 6.716 3.807 6.828 1.00 83.19 110 GLY A CA 1
ATOM 900 C C . GLY A 1 110 ? 5.701 4.095 5.718 1.00 83.19 110 GLY A C 1
ATOM 901 O O . GLY A 1 110 ? 5.195 5.214 5.673 1.00 83.19 110 GLY A O 1
ATOM 902 N N . ASN A 1 111 ? 5.378 3.093 4.899 1.00 89.94 111 ASN A N 1
ATOM 903 C CA . ASN A 1 111 ? 4.536 3.209 3.707 1.00 89.94 111 ASN A CA 1
ATOM 904 C C . ASN A 1 111 ? 3.076 2.828 3.968 1.00 89.94 111 ASN A C 1
ATOM 906 O O . ASN A 1 111 ? 2.250 2.852 3.060 1.00 89.94 111 ASN A O 1
ATOM 910 N N . VAL A 1 112 ? 2.750 2.481 5.215 1.00 94.69 112 VAL A N 1
ATOM 911 C CA . VAL A 1 112 ? 1.399 2.111 5.623 1.00 94.69 112 VAL A CA 1
ATOM 912 C C . VAL A 1 112 ? 0.913 3.076 6.691 1.00 94.69 112 VAL A C 1
ATOM 914 O O . VAL A 1 112 ? 1.484 3.170 7.785 1.00 94.69 112 VAL A O 1
ATOM 917 N N . LEU A 1 113 ? -0.172 3.781 6.384 1.00 96.06 113 LEU A N 1
ATOM 918 C CA . LEU A 1 113 ? -0.902 4.566 7.370 1.00 96.06 113 LEU A CA 1
ATOM 919 C C . LEU A 1 113 ? -2.086 3.774 7.911 1.00 96.06 113 LEU A C 1
ATOM 921 O O . LEU A 1 113 ? -2.648 2.899 7.256 1.00 96.06 113 LEU A O 1
ATOM 925 N N . VAL A 1 114 ? -2.484 4.139 9.120 1.00 96.75 114 VAL A N 1
ATOM 926 C CA . VAL A 1 114 ? -3.680 3.656 9.790 1.00 96.75 114 VAL A CA 1
ATOM 927 C C . VAL A 1 114 ? -4.505 4.867 10.190 1.00 96.75 114 VAL A C 1
ATOM 929 O O . VAL A 1 114 ? -3.985 5.841 10.740 1.00 96.75 114 VAL A O 1
ATOM 932 N N . ARG A 1 115 ? -5.805 4.810 9.928 1.00 95.31 115 ARG A N 1
ATOM 933 C CA . ARG A 1 115 ? -6.766 5.808 10.401 1.00 95.31 115 ARG A CA 1
ATOM 934 C C . ARG A 1 115 ? -8.046 5.144 10.884 1.00 95.31 115 ARG A C 1
ATOM 936 O O . ARG A 1 115 ? -8.252 3.942 10.712 1.00 95.31 115 ARG A O 1
ATOM 943 N N . GLN A 1 116 ? -8.902 5.928 11.525 1.00 93.88 116 GLN A N 1
ATOM 944 C CA . GLN A 1 116 ? -10.208 5.452 11.953 1.00 93.88 116 GLN A CA 1
ATOM 945 C C . GLN A 1 116 ? -11.156 5.405 10.752 1.00 93.88 116 GLN A C 1
ATOM 947 O O . GLN A 1 116 ? -11.545 6.441 10.221 1.00 93.88 116 GLN A O 1
ATOM 952 N N . GLY A 1 117 ? -11.513 4.196 10.335 1.00 88.56 117 GLY A N 1
ATOM 953 C CA . GLY A 1 117 ? -12.508 3.947 9.303 1.00 88.56 117 GLY A CA 1
ATOM 954 C C . GLY A 1 117 ? -13.936 3.876 9.854 1.00 88.56 117 GLY A C 1
ATOM 955 O O . GLY A 1 117 ? -14.192 4.135 11.042 1.00 88.56 117 GLY A O 1
ATOM 956 N N . PRO A 1 118 ? -14.893 3.465 9.006 1.00 84.12 118 PRO A N 1
ATOM 957 C CA . PRO A 1 118 ? -16.283 3.288 9.401 1.00 84.12 118 PRO A CA 1
ATOM 958 C C . PRO A 1 118 ? -16.428 2.354 10.612 1.00 84.12 118 PRO A C 1
ATOM 960 O O . PRO A 1 118 ? -15.711 1.361 10.760 1.00 84.12 118 PRO A O 1
ATOM 963 N N . ASN A 1 119 ? -17.384 2.656 11.495 1.00 84.50 119 ASN A N 1
ATOM 964 C CA . ASN A 1 119 ? -17.679 1.862 12.696 1.00 84.50 119 ASN A CA 1
ATOM 965 C C . ASN A 1 119 ? -16.495 1.707 13.675 1.00 84.50 119 ASN A C 1
ATOM 967 O O . ASN A 1 119 ? -16.404 0.697 14.373 1.00 84.50 119 ASN A O 1
ATOM 971 N N . LYS A 1 120 ? -15.591 2.699 13.736 1.00 81.69 120 LYS A N 1
ATOM 972 C CA . LYS A 1 120 ? -14.394 2.711 14.604 1.00 81.69 120 LYS A CA 1
ATOM 973 C C . LYS A 1 120 ? -13.404 1.571 14.331 1.00 81.69 120 LYS A C 1
ATOM 975 O O . LYS A 1 120 ? -12.583 1.247 15.189 1.00 81.69 120 LYS A O 1
ATOM 980 N N . ARG A 1 121 ? -13.480 0.951 13.153 1.00 91.31 121 ARG A N 1
ATOM 981 C CA . ARG A 1 121 ? -12.526 -0.074 12.724 1.00 91.31 121 ARG A CA 1
ATOM 982 C C . ARG A 1 121 ? -11.311 0.578 12.065 1.00 91.31 121 ARG A C 1
ATOM 984 O O . ARG A 1 121 ? -11.410 1.686 11.553 1.00 91.31 121 ARG A O 1
ATOM 991 N N . ALA A 1 122 ? -10.170 -0.101 12.084 1.00 95.75 122 ALA A N 1
ATOM 992 C CA . ALA A 1 122 ? -8.958 0.363 11.420 1.00 95.75 122 ALA A CA 1
ATOM 993 C C . ALA A 1 122 ? -9.166 0.431 9.901 1.00 95.75 122 ALA A C 1
ATOM 995 O O . ALA A 1 122 ? -9.700 -0.502 9.304 1.00 95.75 122 ALA A O 1
ATOM 996 N N . GLU A 1 123 ? -8.730 1.508 9.274 1.00 97.06 123 GLU A N 1
ATOM 997 C CA . GLU A 1 123 ? -8.602 1.605 7.825 1.00 97.06 123 GLU A CA 1
ATOM 998 C C . GLU A 1 123 ? -7.121 1.763 7.499 1.00 97.06 123 GLU A C 1
ATOM 1000 O O . GLU A 1 123 ? -6.432 2.579 8.118 1.00 97.06 123 GLU A O 1
ATOM 1005 N N . LEU A 1 124 ? -6.631 0.925 6.593 1.00 97.00 124 LEU A N 1
ATOM 1006 C CA . LEU A 1 124 ? -5.245 0.903 6.151 1.00 97.00 124 LEU A CA 1
ATOM 1007 C C . LEU A 1 124 ? -5.113 1.730 4.878 1.00 97.00 124 LEU A C 1
ATOM 1009 O O . LEU A 1 124 ? -5.955 1.623 3.989 1.00 97.00 124 LEU A O 1
ATOM 1013 N N . VAL A 1 125 ? -4.038 2.503 4.773 1.00 96.88 125 VAL A N 1
ATOM 1014 C CA . VAL A 1 125 ? -3.674 3.214 3.546 1.00 96.88 125 VAL A CA 1
ATOM 1015 C C . VAL A 1 125 ? -2.290 2.755 3.109 1.00 96.88 125 VAL A C 1
ATOM 1017 O O . VAL A 1 125 ? -1.341 2.913 3.877 1.00 96.88 125 VAL A O 1
ATOM 1020 N N . LEU A 1 126 ? -2.178 2.197 1.905 1.00 95.94 126 LEU A N 1
ATOM 1021 C CA . LEU A 1 126 ? -0.897 1.829 1.292 1.00 95.94 126 LEU A CA 1
ATOM 1022 C C . LEU A 1 126 ? -0.412 2.991 0.428 1.00 95.94 126 LEU A C 1
ATOM 1024 O O . LEU A 1 126 ? -1.162 3.464 -0.417 1.00 95.94 126 LEU A O 1
ATOM 1028 N N . LEU A 1 127 ? 0.796 3.489 0.685 1.00 94.25 127 LEU A N 1
ATOM 1029 C CA . LEU A 1 127 ? 1.336 4.673 0.010 1.00 94.25 127 LEU A CA 1
ATOM 1030 C C . LEU A 1 127 ? 2.349 4.337 -1.082 1.00 94.25 127 LEU A C 1
ATOM 1032 O O . LEU A 1 127 ? 2.363 5.008 -2.106 1.00 94.25 127 LEU A O 1
ATOM 1036 N N . ASP A 1 128 ? 3.202 3.347 -0.838 1.00 91.50 128 ASP A N 1
ATOM 1037 C CA . ASP A 1 128 ? 4.316 2.998 -1.720 1.00 91.50 128 ASP A CA 1
ATOM 1038 C C . ASP A 1 128 ? 3.916 1.845 -2.622 1.00 91.50 128 ASP A C 1
ATOM 1040 O O . ASP A 1 128 ? 3.385 0.828 -2.162 1.00 91.50 128 ASP A O 1
ATOM 1044 N N . HIS A 1 129 ? 4.154 2.030 -3.918 1.00 93.69 129 HIS A N 1
ATOM 1045 C CA . HIS A 1 129 ? 3.957 0.973 -4.892 1.00 93.69 129 HIS A CA 1
ATOM 1046 C C . HIS A 1 129 ? 5.127 0.820 -5.873 1.00 93.69 129 HIS A C 1
ATOM 1048 O O . HIS A 1 129 ? 4.955 0.292 -6.977 1.00 93.69 129 HIS A O 1
ATOM 1054 N N . GLY A 1 130 ? 6.320 1.277 -5.485 1.00 88.88 130 GLY A N 1
ATOM 1055 C CA . GLY A 1 130 ? 7.506 1.286 -6.338 1.00 88.88 130 GLY A CA 1
ATOM 1056 C C . GLY A 1 130 ? 7.971 -0.118 -6.715 1.00 88.88 130 GLY A C 1
ATOM 1057 O O . GLY A 1 130 ? 8.319 -0.370 -7.871 1.00 88.88 130 GLY A O 1
ATOM 1058 N N . LEU A 1 131 ? 7.900 -1.054 -5.763 1.00 89.81 131 LEU A N 1
ATOM 1059 C CA . LEU A 1 131 ? 8.378 -2.425 -5.934 1.00 89.81 131 LEU A CA 1
ATOM 1060 C C . LEU A 1 131 ? 7.270 -3.458 -5.751 1.00 89.81 131 LEU A C 1
ATOM 1062 O O . LEU A 1 131 ? 6.769 -3.696 -4.644 1.00 89.81 131 LEU A O 1
ATOM 1066 N N . TYR A 1 132 ? 6.945 -4.107 -6.866 1.00 91.38 132 TYR A N 1
ATOM 1067 C CA . TYR A 1 132 ? 6.058 -5.255 -6.933 1.00 91.38 132 TYR A CA 1
ATOM 1068 C C . TYR A 1 132 ? 6.705 -6.393 -7.713 1.00 91.38 132 TYR A C 1
ATOM 1070 O O . TYR A 1 132 ? 7.367 -6.168 -8.725 1.00 91.38 132 TYR A O 1
ATOM 1078 N N . GLU A 1 133 ? 6.447 -7.613 -7.262 1.00 89.62 133 GLU A N 1
ATOM 1079 C CA . GLU A 1 133 ? 6.906 -8.847 -7.890 1.00 89.62 133 GLU A CA 1
ATOM 1080 C C . GLU A 1 133 ? 5.719 -9.738 -8.251 1.00 89.62 133 GLU A C 1
ATOM 1082 O O . GLU A 1 133 ? 4.655 -9.676 -7.625 1.00 89.62 133 GLU A O 1
ATOM 1087 N N . TYR A 1 134 ? 5.920 -10.592 -9.254 1.00 88.81 134 TYR A N 1
ATOM 1088 C CA . TYR A 1 134 ? 4.962 -11.631 -9.614 1.00 88.81 134 TYR A CA 1
ATOM 1089 C C . TYR A 1 134 ? 5.451 -12.985 -9.127 1.00 88.81 134 TYR A C 1
ATOM 1091 O O . TYR A 1 134 ? 6.511 -13.455 -9.548 1.00 88.81 134 TYR A O 1
ATOM 1099 N N . LEU A 1 135 ? 4.646 -13.653 -8.304 1.00 83.69 135 LEU A N 1
ATOM 1100 C CA . LEU A 1 135 ? 4.806 -15.090 -8.129 1.00 83.69 135 LEU A CA 1
ATOM 1101 C C . LEU A 1 135 ? 4.207 -15.788 -9.344 1.00 83.69 135 LEU A C 1
ATOM 1103 O O . LEU A 1 135 ? 3.022 -15.651 -9.640 1.00 83.69 135 LEU A O 1
ATOM 1107 N N . SER A 1 136 ? 5.062 -16.509 -10.064 1.00 67.00 136 SER A N 1
ATOM 1108 C CA . SER A 1 136 ? 4.605 -17.521 -11.014 1.00 67.00 136 SER A CA 1
ATOM 1109 C C . SER A 1 136 ? 4.179 -18.767 -10.238 1.00 67.00 136 SER A C 1
ATOM 1111 O O . SER A 1 136 ? 4.754 -19.052 -9.185 1.00 67.00 136 SER A O 1
ATOM 1113 N N . GLU A 1 137 ? 3.157 -19.462 -10.748 1.00 57.97 137 GLU A N 1
ATOM 1114 C CA . GLU A 1 137 ? 2.776 -20.805 -10.281 1.00 57.97 137 GLU A CA 1
ATOM 1115 C C . GLU A 1 137 ? 3.935 -21.808 -10.386 1.00 57.97 137 GLU A C 1
ATOM 1117 O O . GLU A 1 137 ? 4.703 -21.740 -11.378 1.00 57.97 137 GLU A O 1
#

Radius of gyration: 16.9 Å; chains: 1; bounding box: 54×37×37 Å

InterPro domains:
  IPR004147 ABC1 atypical kinase-like domain [PF03109] (5-136)
  IPR011009 Protein kinase-like domain superfamily [SSF56112] (8-131)
  IPR051130 Mitochondrial structure and function regulator [PTHR43173] (1-137)

Foldseek 3Di:
DDPPPDCPVVVVVVVVLVVLLLFVVNFLVQLVVLCVLCVVPPLEDEWHWDPVQDGSHDTDTHDDDFAQLPPPVVCVVLVEDNVLVVVSVCVSQCCCVPPVQWHQPPVDSRQWGWDQDPPRYIRIYGHTRSDIDGDDD

Organism: NCBI:txid451742

Secondary structure (DSSP, 8-state):
--TT--THHHHHHHHHHHHHHT-HHHHHHHHHHHHHHTTT-TTEE-PPB-GGG-BTTB--B-----EETT-HHHHHHTT--HHHHHHHHHHHHHHIIIII-EEES---GGGEEEEE-GGG-EEEEE---S-EEE---

Sequence (137 aa):
MHPSFGFRWVLKDLKGTLAQELDFENEARNSERCAEELKHFHFLVVPKVFWEQTSKRVLTAEFCNGCKINNVEEIKRQGISLKDTADKLIRTFAEQIFHTGFIHADPHPGNVLVRQGPNKRAELVLLDHGLYEYLSE

pLDDT: mean 90.9, std 8.03, range [57.97, 98.31]